Protein AF-A0A935QVR2-F1 (afdb_monomer_lite)

pLDDT: mean 91.84, std 9.94, range [52.34, 98.44]

Sequence (66 aa):
MSLSADAAARAVNAANTASEADLRAMGLRGQQVTAVLGGRPYADIYALAATPYVGGKTLVSLGADR

Structure (mmCIF, N/CA/C/O backbone):
data_AF-A0A935QVR2-F1
#
_entry.id   AF-A0A935QVR2-F1
#
loop_
_atom_site.group_PDB
_atom_site.id
_atom_site.type_symbol
_atom_site.label_atom_id
_atom_site.label_alt_id
_atom_site.label_comp_id
_atom_site.label_asym_id
_at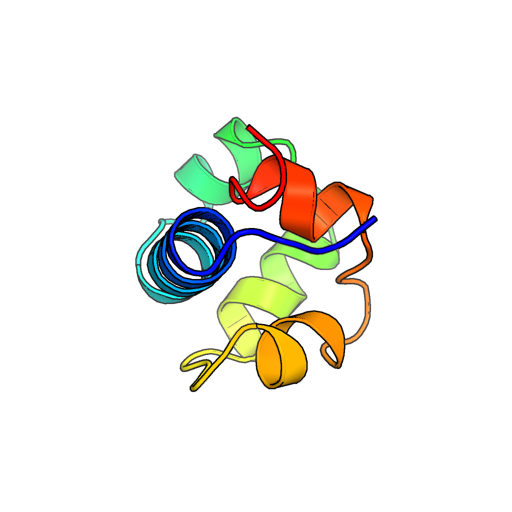om_site.label_entity_id
_atom_site.label_seq_id
_atom_site.pdbx_PDB_ins_code
_atom_site.Cartn_x
_atom_site.Cartn_y
_atom_site.Cartn_z
_atom_site.occupancy
_atom_site.B_iso_or_equiv
_atom_site.auth_seq_id
_atom_site.auth_comp_id
_atom_site.auth_asym_id
_atom_site.auth_atom_id
_atom_site.pdbx_PDB_model_num
ATOM 1 N N . MET A 1 1 ? 9.219 0.381 -19.019 1.00 52.34 1 MET A N 1
ATOM 2 C CA . MET A 1 1 ? 10.050 0.639 -17.827 1.00 52.34 1 MET A CA 1
ATOM 3 C C . MET A 1 1 ? 9.865 -0.562 -16.916 1.00 52.34 1 MET A C 1
ATOM 5 O O . MET A 1 1 ? 8.734 -0.809 -16.519 1.00 52.34 1 MET A O 1
ATOM 9 N N . SER A 1 2 ? 10.887 -1.405 -16.749 1.00 63.25 2 SER A N 1
ATOM 10 C CA . SER A 1 2 ? 10.776 -2.594 -15.893 1.00 63.25 2 SER A CA 1
ATOM 11 C C . SER A 1 2 ? 11.096 -2.179 -14.468 1.00 63.25 2 SER A C 1
ATOM 13 O O . SER A 1 2 ? 12.181 -1.660 -14.223 1.00 63.25 2 SER A O 1
ATOM 15 N N . LEU A 1 3 ? 10.157 -2.390 -13.552 1.00 69.44 3 LEU A N 1
ATOM 16 C CA . LEU A 1 3 ? 10.380 -2.156 -12.132 1.00 69.44 3 LEU A CA 1
ATOM 17 C C . LEU A 1 3 ? 11.426 -3.155 -11.619 1.00 69.44 3 LEU A C 1
ATOM 19 O O . LEU A 1 3 ? 11.344 -4.339 -11.957 1.00 69.44 3 LEU A O 1
ATOM 23 N N . SER A 1 4 ? 12.407 -2.712 -10.829 1.00 85.50 4 SER A N 1
ATOM 24 C CA . SER A 1 4 ? 13.318 -3.664 -10.184 1.00 85.50 4 SER A CA 1
ATOM 25 C C . SER A 1 4 ? 12.564 -4.447 -9.102 1.00 85.50 4 SER A C 1
ATOM 27 O O . SER A 1 4 ? 11.646 -3.922 -8.465 1.00 85.50 4 SER A O 1
ATOM 29 N N . ALA A 1 5 ? 12.942 -5.709 -8.879 1.00 84.38 5 ALA A N 1
ATOM 30 C CA . ALA A 1 5 ? 12.316 -6.540 -7.847 1.00 84.38 5 ALA A CA 1
ATOM 31 C C . ALA A 1 5 ? 12.429 -5.903 -6.447 1.00 84.38 5 ALA A C 1
ATOM 33 O O . ALA A 1 5 ? 11.476 -5.943 -5.669 1.00 84.38 5 ALA A O 1
ATOM 34 N N . ASP A 1 6 ? 13.550 -5.232 -6.161 1.00 87.44 6 ASP A N 1
ATOM 35 C CA . ASP A 1 6 ? 13.755 -4.481 -4.920 1.00 87.44 6 ASP A CA 1
ATOM 36 C C . ASP A 1 6 ? 12.797 -3.296 -4.779 1.00 87.44 6 ASP A C 1
ATOM 38 O O . ASP A 1 6 ? 12.242 -3.065 -3.704 1.00 87.44 6 ASP A O 1
ATOM 42 N N . ALA A 1 7 ? 12.574 -2.539 -5.855 1.00 90.00 7 ALA A N 1
ATOM 43 C CA . ALA A 1 7 ? 11.655 -1.407 -5.834 1.00 90.00 7 ALA A CA 1
ATOM 44 C C . ALA A 1 7 ? 10.202 -1.867 -5.623 1.00 90.00 7 ALA A C 1
ATOM 46 O O . ALA A 1 7 ? 9.460 -1.260 -4.848 1.00 90.00 7 ALA A O 1
ATOM 47 N N . ALA A 1 8 ? 9.819 -2.994 -6.233 1.00 92.06 8 ALA A N 1
ATOM 48 C CA . ALA A 1 8 ? 8.511 -3.609 -6.030 1.00 92.06 8 ALA A CA 1
ATOM 49 C C . ALA A 1 8 ? 8.328 -4.058 -4.572 1.00 92.06 8 ALA A C 1
ATOM 51 O O . ALA A 1 8 ? 7.321 -3.728 -3.944 1.00 92.06 8 ALA A O 1
ATOM 52 N N . ALA A 1 9 ? 9.324 -4.748 -4.008 1.00 93.38 9 ALA A N 1
ATOM 53 C CA . ALA A 1 9 ? 9.290 -5.210 -2.624 1.00 93.38 9 ALA A CA 1
ATOM 54 C C . ALA A 1 9 ? 9.204 -4.045 -1.623 1.00 93.38 9 ALA A C 1
ATOM 56 O O . ALA A 1 9 ? 8.426 -4.109 -0.670 1.00 93.38 9 ALA A O 1
ATOM 57 N N . ARG A 1 10 ? 9.945 -2.951 -1.855 1.00 92.94 10 ARG A N 1
ATOM 58 C CA . ARG A 1 10 ? 9.872 -1.734 -1.025 1.00 92.94 10 ARG A CA 1
ATOM 59 C C . ARG A 1 10 ? 8.491 -1.094 -1.066 1.00 92.94 10 ARG A C 1
ATOM 61 O O . ARG A 1 10 ? 7.954 -0.776 -0.009 1.00 92.94 10 ARG A O 1
ATOM 68 N N . ALA A 1 11 ? 7.904 -0.953 -2.254 1.00 95.31 11 ALA A N 1
ATOM 69 C CA . ALA A 1 11 ? 6.582 -0.356 -2.403 1.00 95.31 11 ALA A CA 1
ATOM 70 C C . ALA A 1 11 ? 5.495 -1.177 -1.699 1.00 95.31 11 ALA A C 1
ATOM 72 O O . ALA A 1 11 ? 4.664 -0.613 -0.989 1.00 95.31 11 ALA A O 1
ATOM 73 N N . VAL A 1 1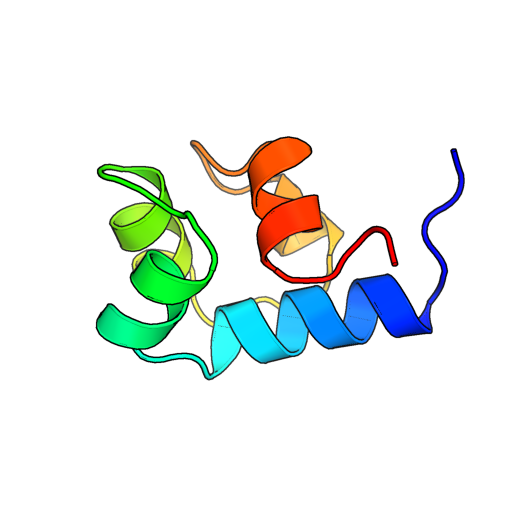2 ? 5.538 -2.507 -1.825 1.00 96.88 12 VAL A N 1
ATOM 74 C CA . VAL A 1 12 ? 4.612 -3.411 -1.125 1.00 96.88 12 VAL A CA 1
ATOM 75 C C . VAL A 1 12 ? 4.825 -3.354 0.390 1.00 96.88 12 VAL A C 1
ATOM 77 O O . VAL A 1 12 ? 3.857 -3.278 1.148 1.00 96.88 12 VAL A O 1
ATOM 80 N N . ASN A 1 13 ? 6.078 -3.328 0.854 1.00 97.25 13 ASN A N 1
ATOM 81 C CA . ASN A 1 13 ? 6.389 -3.213 2.278 1.00 97.25 13 ASN A CA 1
ATOM 82 C C . ASN A 1 13 ? 5.868 -1.891 2.867 1.00 97.25 13 ASN A C 1
ATOM 84 O O . ASN A 1 13 ? 5.164 -1.913 3.879 1.00 97.25 13 ASN A O 1
ATOM 88 N N . ALA A 1 14 ? 6.130 -0.762 2.204 1.00 96.88 14 ALA A N 1
ATOM 89 C CA . ALA A 1 14 ? 5.620 0.544 2.609 1.00 96.88 14 ALA A CA 1
ATOM 90 C C . ALA A 1 14 ? 4.084 0.563 2.604 1.00 96.88 14 ALA A C 1
ATOM 92 O O . ALA A 1 14 ? 3.464 0.984 3.581 1.00 96.88 14 ALA A O 1
ATOM 93 N N . ALA A 1 15 ? 3.458 0.030 1.550 1.00 97.56 15 ALA A N 1
ATOM 94 C CA . ALA A 1 15 ? 2.006 -0.057 1.450 1.00 97.56 15 ALA A CA 1
ATOM 95 C C . ALA A 1 15 ? 1.381 -0.867 2.588 1.00 97.56 15 ALA A C 1
ATOM 97 O O . ALA A 1 15 ? 0.295 -0.497 3.020 1.00 97.56 15 ALA A O 1
ATOM 98 N N . ASN A 1 16 ? 2.049 -1.910 3.093 1.00 98.44 16 ASN A N 1
ATOM 99 C CA . ASN A 1 16 ? 1.548 -2.768 4.170 1.00 98.44 16 ASN A CA 1
ATOM 100 C C . ASN A 1 16 ? 1.835 -2.238 5.583 1.00 98.44 16 ASN A C 1
ATOM 102 O O . ASN A 1 16 ? 1.048 -2.500 6.491 1.00 98.44 16 ASN A O 1
ATOM 106 N N . THR A 1 17 ? 2.933 -1.506 5.785 1.00 98.00 17 THR A N 1
ATOM 107 C CA . THR A 1 17 ? 3.442 -1.189 7.135 1.00 98.00 17 THR A CA 1
ATOM 108 C C . THR A 1 17 ? 3.379 0.288 7.511 1.00 98.00 17 THR A C 1
ATOM 110 O O . THR A 1 17 ? 3.254 0.599 8.693 1.00 98.00 17 THR A O 1
ATOM 113 N N . ALA A 1 18 ? 3.417 1.206 6.540 1.00 97.50 18 ALA A N 1
ATOM 114 C CA . ALA A 1 18 ? 3.445 2.642 6.807 1.00 97.50 18 ALA A CA 1
ATOM 115 C C . ALA A 1 18 ? 2.178 3.111 7.542 1.00 97.50 18 ALA A C 1
ATOM 117 O O . ALA A 1 18 ? 1.072 2.633 7.263 1.00 97.50 18 ALA A O 1
ATOM 118 N N . SER A 1 19 ? 2.305 4.072 8.455 1.00 97.44 19 SER A N 1
ATOM 119 C CA . SER A 1 19 ? 1.133 4.718 9.050 1.00 97.44 19 SER A CA 1
ATOM 120 C C . SER A 1 19 ? 0.424 5.625 8.036 1.00 97.44 19 SER A C 1
ATOM 122 O O . SER A 1 19 ? 0.971 5.975 6.990 1.00 97.44 19 SER A O 1
ATOM 124 N N . GLU A 1 20 ? -0.793 6.069 8.352 1.00 97.19 20 GLU A N 1
ATOM 125 C CA . GLU A 1 20 ? -1.487 7.078 7.541 1.00 97.19 20 GLU A CA 1
ATOM 126 C C . GLU A 1 20 ? -0.650 8.361 7.372 1.00 97.19 20 GLU A C 1
ATOM 128 O O . GLU A 1 20 ? -0.609 8.949 6.287 1.00 97.19 20 GLU A O 1
ATOM 133 N N . ALA A 1 21 ? 0.041 8.781 8.437 1.00 97.38 21 ALA A N 1
ATOM 134 C CA . ALA A 1 21 ? 0.916 9.947 8.421 1.00 97.38 21 ALA A CA 1
ATOM 135 C C . ALA A 1 21 ? 2.124 9.734 7.498 1.00 97.38 21 ALA A C 1
ATOM 137 O O . ALA A 1 21 ? 2.444 10.622 6.708 1.00 97.38 21 ALA A O 1
ATOM 138 N N . ASP A 1 22 ? 2.728 8.546 7.525 1.00 97.50 22 ASP A N 1
ATOM 139 C CA . ASP A 1 22 ? 3.858 8.199 6.658 1.00 97.50 22 ASP A CA 1
ATOM 140 C C . ASP A 1 22 ? 3.445 8.156 5.185 1.00 97.50 22 ASP A C 1
ATOM 142 O O . ASP A 1 22 ? 4.123 8.729 4.335 1.00 97.50 22 ASP A O 1
ATOM 146 N N . LEU A 1 23 ? 2.287 7.563 4.870 1.00 96.50 23 LEU A N 1
ATOM 147 C CA . LEU A 1 23 ? 1.748 7.553 3.505 1.00 96.50 23 LEU A CA 1
ATOM 148 C C . LEU A 1 23 ? 1.533 8.983 2.987 1.00 96.50 23 LEU A C 1
ATOM 150 O O . LEU A 1 23 ? 1.856 9.299 1.839 1.00 96.50 23 LEU A O 1
ATOM 154 N N . ARG A 1 24 ? 1.040 9.886 3.844 1.00 96.75 24 ARG A N 1
ATOM 155 C CA . ARG A 1 24 ? 0.948 11.311 3.505 1.00 96.75 24 ARG A CA 1
ATOM 156 C C . ARG A 1 24 ? 2.328 11.951 3.351 1.00 96.75 24 ARG A C 1
ATOM 158 O O . ARG A 1 24 ? 2.517 12.729 2.417 1.00 96.75 24 ARG A O 1
ATOM 165 N N . ALA A 1 25 ? 3.302 11.637 4.195 1.00 96.25 25 ALA A N 1
ATOM 166 C CA . ALA A 1 25 ? 4.666 12.142 4.038 1.00 96.25 25 ALA A CA 1
ATOM 167 C C . ALA A 1 25 ? 5.304 11.686 2.708 1.00 96.25 25 ALA A C 1
ATOM 169 O O . ALA A 1 25 ? 6.014 12.461 2.074 1.00 96.25 25 ALA A O 1
ATOM 170 N N . MET A 1 26 ? 4.958 10.488 2.224 1.00 94.19 26 MET A N 1
ATOM 171 C CA . MET A 1 26 ? 5.357 9.944 0.914 1.00 94.19 26 MET A CA 1
ATOM 172 C C . MET A 1 26 ? 4.631 10.590 -0.283 1.00 94.19 26 MET A C 1
ATOM 174 O O . MET A 1 26 ? 4.935 10.296 -1.440 1.00 94.19 26 MET A O 1
ATOM 178 N N . GLY A 1 27 ? 3.670 11.484 -0.033 1.00 93.69 27 GLY A N 1
ATOM 179 C CA . GLY A 1 27 ? 2.956 12.228 -1.071 1.00 93.69 27 GLY A CA 1
ATOM 180 C C . GLY A 1 27 ? 1.594 11.656 -1.466 1.00 93.69 27 GLY A C 1
ATOM 181 O O . GLY A 1 27 ? 0.948 12.230 -2.341 1.00 93.69 27 GLY A O 1
ATOM 182 N N . LEU A 1 28 ? 1.104 10.595 -0.811 1.00 96.00 28 LEU A N 1
ATOM 183 C CA . LEU A 1 28 ? -0.259 10.107 -1.045 1.00 96.00 28 LEU A CA 1
ATOM 184 C C . LEU A 1 28 ? -1.281 11.080 -0.446 1.00 96.00 28 LEU A C 1
ATOM 186 O O . LEU A 1 28 ? -1.067 11.676 0.618 1.00 96.00 28 LEU A O 1
ATOM 190 N N . ARG A 1 29 ? -2.412 11.262 -1.131 1.00 95.00 29 ARG A N 1
ATOM 191 C CA . ARG A 1 29 ? -3.475 12.188 -0.714 1.00 95.00 29 ARG A CA 1
ATOM 192 C C . ARG A 1 29 ? -4.862 11.579 -0.898 1.00 95.00 29 ARG A C 1
ATOM 194 O O . ARG A 1 29 ? -5.086 10.762 -1.789 1.00 95.00 29 ARG A O 1
ATOM 201 N N . GLY A 1 30 ? -5.801 12.026 -0.062 1.00 94.25 3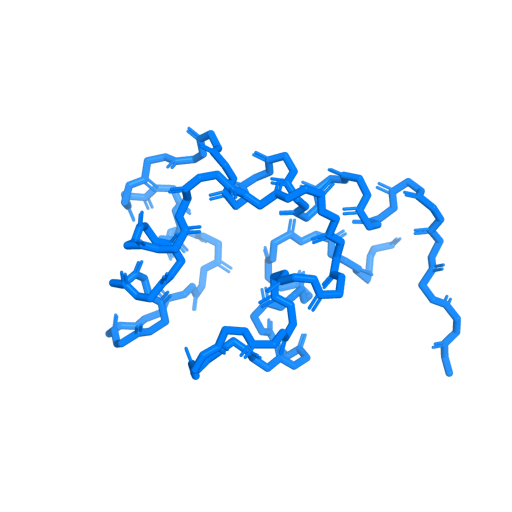0 GLY A N 1
ATOM 202 C CA . GLY A 1 30 ? -7.224 11.699 -0.177 1.00 94.25 30 GLY A CA 1
ATOM 203 C C . GLY A 1 30 ? -7.484 10.199 -0.331 1.00 94.25 30 GLY A C 1
ATOM 204 O O . GLY A 1 30 ? -7.004 9.395 0.467 1.00 94.25 30 GLY A O 1
ATOM 205 N N . GLN A 1 31 ? -8.200 9.839 -1.398 1.00 95.81 31 GLN A N 1
ATOM 206 C CA . GLN A 1 31 ? -8.613 8.464 -1.694 1.00 95.81 31 GLN A CA 1
ATOM 207 C C . GLN A 1 31 ? -7.446 7.480 -1.832 1.00 95.81 31 GLN A C 1
ATOM 209 O O . GLN A 1 31 ? -7.629 6.308 -1.534 1.00 95.81 31 GLN A O 1
ATOM 214 N N . GLN A 1 32 ? -6.244 7.932 -2.209 1.00 96.00 32 GLN A N 1
ATOM 215 C CA . GLN A 1 32 ? -5.072 7.055 -2.314 1.00 96.00 32 GLN A CA 1
ATOM 216 C C . GLN A 1 32 ? -4.684 6.477 -0.953 1.00 96.00 32 GLN A C 1
ATOM 218 O O . GLN A 1 32 ? -4.364 5.299 -0.846 1.00 96.00 32 GLN A O 1
ATOM 223 N N . VAL A 1 33 ? -4.727 7.305 0.094 1.00 97.50 33 VAL A N 1
ATOM 224 C CA . VAL A 1 33 ? -4.367 6.891 1.454 1.00 97.50 33 VAL A CA 1
ATOM 225 C C . VAL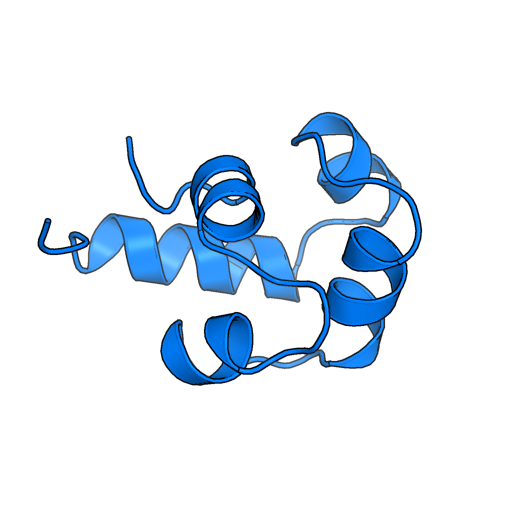 A 1 33 ? -5.400 5.898 1.977 1.00 97.50 33 VAL A C 1
ATOM 227 O O . VAL A 1 33 ? -5.036 4.816 2.427 1.00 97.50 33 VAL A O 1
ATOM 230 N N . THR A 1 34 ? -6.687 6.233 1.850 1.00 97.56 34 THR A N 1
ATOM 231 C CA . THR A 1 34 ? -7.788 5.351 2.256 1.00 97.56 34 THR A CA 1
ATOM 232 C C . THR A 1 34 ? -7.752 4.023 1.507 1.00 97.56 34 THR A C 1
ATOM 234 O O . THR A 1 34 ? -7.921 2.979 2.127 1.00 97.56 34 THR A O 1
ATOM 237 N N . ALA A 1 35 ? -7.493 4.043 0.199 1.00 96.88 35 ALA A N 1
ATOM 238 C CA . ALA A 1 35 ? -7.428 2.836 -0.612 1.00 96.88 35 ALA A CA 1
ATOM 239 C C . ALA A 1 35 ? -6.232 1.954 -0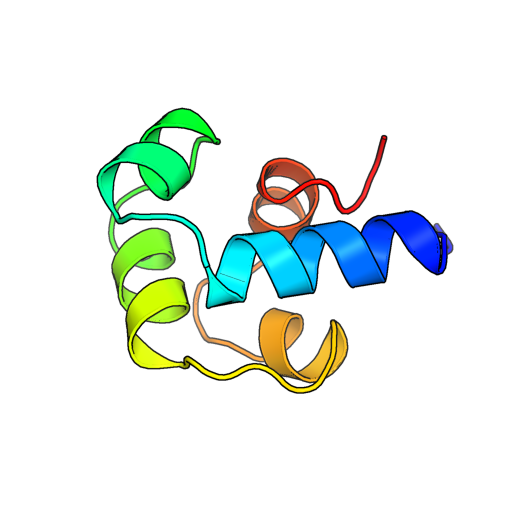.232 1.00 96.88 35 ALA A C 1
ATOM 241 O O . ALA A 1 35 ? -6.406 0.758 -0.016 1.00 96.88 35 ALA A O 1
ATOM 242 N N . VAL A 1 36 ? -5.038 2.542 -0.062 1.00 97.19 36 VAL A N 1
ATOM 243 C CA . VAL A 1 36 ? -3.850 1.793 0.371 1.00 97.19 36 VAL A CA 1
ATOM 244 C C . VAL A 1 36 ? -4.084 1.151 1.733 1.00 97.19 36 VAL A C 1
ATOM 246 O O . VAL A 1 36 ? -3.847 -0.044 1.858 1.00 97.19 36 VAL A O 1
ATOM 249 N N . LEU A 1 37 ? -4.589 1.898 2.720 1.00 97.62 37 LEU A N 1
ATOM 250 C CA . LEU A 1 37 ? -4.880 1.369 4.057 1.00 97.62 37 LEU A CA 1
ATOM 251 C C . LEU A 1 37 ? -5.967 0.285 4.033 1.00 97.62 37 LEU A C 1
ATOM 253 O O . LEU A 1 37 ? -5.811 -0.744 4.684 1.00 97.62 37 LEU A O 1
ATOM 257 N N . GLY A 1 38 ? -7.046 0.510 3.282 1.00 97.44 38 GLY A N 1
ATOM 258 C CA . GLY A 1 38 ? -8.202 -0.384 3.229 1.00 97.44 38 GLY A CA 1
ATOM 259 C C . GLY A 1 38 ? -7.964 -1.690 2.469 1.00 97.44 38 GLY A C 1
ATOM 260 O O . GLY A 1 38 ? -8.636 -2.674 2.753 1.00 97.44 38 GLY A O 1
ATOM 261 N N . GLY A 1 39 ? -7.017 -1.719 1.527 1.00 96.38 39 GLY A N 1
ATOM 262 C CA . GLY A 1 39 ? -6.681 -2.926 0.763 1.00 96.38 39 GLY A CA 1
ATOM 263 C C . GLY A 1 39 ? -5.578 -3.792 1.377 1.00 96.38 39 GLY A C 1
ATOM 264 O O . GLY A 1 39 ? -5.176 -4.778 0.766 1.00 96.38 39 GLY A O 1
ATOM 265 N N . ARG A 1 40 ? -5.062 -3.447 2.564 1.00 96.69 40 ARG A N 1
ATOM 266 C CA . ARG A 1 40 ? -4.052 -4.270 3.248 1.00 96.69 40 ARG A CA 1
ATOM 267 C C . ARG A 1 40 ? -4.633 -5.633 3.664 1.00 96.69 40 ARG A C 1
ATOM 269 O O . ARG A 1 40 ? -5.772 -5.678 4.126 1.00 96.69 40 ARG A O 1
ATOM 276 N N . PRO A 1 41 ? -3.831 -6.715 3.643 1.00 98.00 41 PRO A N 1
ATOM 277 C CA . PRO A 1 41 ? -2.450 -6.781 3.161 1.00 98.00 41 PRO A CA 1
ATOM 278 C C . PRO A 1 41 ? -2.357 -7.023 1.643 1.00 98.00 41 PRO A C 1
ATOM 280 O O . PRO A 1 41 ? -3.122 -7.798 1.077 1.00 98.00 41 PRO A O 1
ATOM 283 N N . TYR A 1 42 ? -1.348 -6.433 1.002 1.00 97.50 42 TYR A N 1
ATOM 284 C CA . TYR A 1 42 ? -0.988 -6.709 -0.391 1.00 97.50 42 TYR A CA 1
ATOM 285 C C . TYR A 1 42 ? 0.065 -7.812 -0.476 1.00 97.50 42 TYR A C 1
ATOM 287 O O . TYR A 1 42 ? 1.092 -7.735 0.203 1.00 97.50 42 TYR A O 1
ATOM 295 N N . ALA A 1 43 ? -0.175 -8.806 -1.333 1.00 97.19 43 ALA A N 1
ATOM 296 C CA . ALA A 1 43 ? 0.761 -9.904 -1.577 1.00 97.19 43 ALA A CA 1
ATOM 297 C C . ALA A 1 43 ? 1.949 -9.483 -2.455 1.00 97.19 43 ALA A C 1
ATOM 299 O O . ALA A 1 43 ? 3.079 -9.900 -2.216 1.00 97.19 43 ALA A O 1
ATOM 300 N N . ASP A 1 44 ? 1.697 -8.647 -3.462 1.00 95.62 44 ASP A N 1
ATOM 301 C CA . ASP A 1 44 ? 2.695 -8.200 -4.426 1.00 95.62 44 ASP A CA 1
ATOM 302 C C . ASP A 1 44 ? 2.343 -6.823 -5.018 1.00 95.62 44 ASP A C 1
ATOM 304 O O . ASP A 1 44 ? 1.341 -6.186 -4.670 1.00 95.62 44 ASP A O 1
ATOM 308 N N . ILE A 1 45 ? 3.208 -6.347 -5.917 1.00 94.44 45 ILE A N 1
ATOM 309 C CA . ILE A 1 45 ? 3.058 -5.047 -6.574 1.00 94.44 45 ILE A CA 1
ATOM 310 C C . ILE A 1 45 ? 1.853 -5.002 -7.520 1.00 94.44 45 ILE A C 1
ATOM 312 O O . ILE A 1 45 ? 1.300 -3.927 -7.737 1.00 94.44 45 ILE A O 1
ATOM 316 N N . TYR A 1 46 ? 1.421 -6.144 -8.063 1.00 94.00 46 TYR A N 1
ATOM 317 C CA . TYR A 1 46 ? 0.281 -6.219 -8.972 1.00 94.00 46 TYR A CA 1
ATOM 318 C C . TYR A 1 46 ? -1.033 -6.085 -8.207 1.00 94.00 46 TYR A C 1
ATOM 320 O O . TYR A 1 46 ? -1.904 -5.331 -8.634 1.00 94.00 46 TYR A O 1
ATOM 328 N N . ALA A 1 47 ? -1.146 -6.731 -7.045 1.00 96.62 47 ALA A N 1
ATOM 329 C CA . ALA A 1 47 ? -2.266 -6.554 -6.129 1.00 96.62 47 ALA A CA 1
ATOM 330 C C . ALA A 1 47 ? -2.386 -5.090 -5.683 1.00 96.62 47 ALA A C 1
ATOM 332 O O . ALA A 1 47 ? -3.478 -4.530 -5.695 1.00 96.62 47 ALA A O 1
ATOM 333 N N . LEU A 1 48 ? -1.257 -4.448 -5.364 1.00 96.19 48 LEU A N 1
ATOM 334 C CA . LEU A 1 48 ? -1.224 -3.027 -5.018 1.00 96.19 48 LEU A CA 1
ATOM 335 C C . LEU A 1 48 ? -1.617 -2.127 -6.205 1.00 96.19 48 LEU A C 1
ATOM 337 O O . LEU A 1 48 ? -2.390 -1.190 -6.030 1.00 96.19 48 LEU A O 1
ATOM 341 N N . ALA A 1 49 ? -1.114 -2.403 -7.410 1.00 94.81 49 ALA A N 1
ATOM 342 C CA . ALA A 1 49 ? -1.420 -1.629 -8.616 1.00 94.81 49 ALA A CA 1
ATOM 343 C C . ALA A 1 49 ? -2.865 -1.812 -9.116 1.00 94.81 49 ALA A C 1
ATOM 345 O O . ALA A 1 49 ? -3.372 -0.960 -9.843 1.00 94.81 49 ALA A O 1
ATOM 346 N N . ALA A 1 50 ? -3.526 -2.910 -8.744 1.00 96.31 50 ALA A N 1
ATOM 347 C CA . ALA A 1 50 ? -4.932 -3.157 -9.050 1.00 96.31 50 ALA A CA 1
ATOM 348 C C . ALA A 1 50 ? -5.891 -2.378 -8.129 1.00 96.31 50 ALA A C 1
ATOM 350 O O . ALA A 1 50 ? -7.082 -2.270 -8.431 1.00 96.31 50 ALA A O 1
ATOM 351 N N . THR A 1 51 ? -5.397 -1.828 -7.015 1.00 96.25 51 THR A N 1
ATOM 352 C CA . THR A 1 51 ? -6.214 -1.077 -6.061 1.00 96.25 51 THR A CA 1
ATOM 353 C C . THR A 1 51 ? -6.752 0.213 -6.690 1.00 96.25 51 THR A C 1
ATOM 355 O O . THR A 1 51 ? -5.981 0.998 -7.253 1.00 96.25 51 THR A O 1
ATOM 358 N N . PRO A 1 52 ? -8.060 0.508 -6.552 1.00 95.25 52 PRO A N 1
ATOM 359 C CA . PRO A 1 52 ? -8.622 1.775 -7.001 1.00 95.25 52 PRO A CA 1
ATOM 360 C C . PRO A 1 52 ? -7.826 2.969 -6.466 1.00 95.25 52 PRO A C 1
ATOM 362 O O . PRO A 1 52 ? -7.438 3.000 -5.300 1.00 95.25 52 PRO A O 1
ATOM 365 N N . TYR A 1 53 ? -7.599 3.967 -7.320 1.00 94.12 53 TYR A N 1
ATOM 366 C CA . TYR A 1 53 ? -6.833 5.184 -7.008 1.00 94.12 53 TYR A CA 1
ATOM 367 C C . TYR A 1 53 ? -5.317 4.986 -6.798 1.00 94.12 53 TYR A C 1
ATOM 369 O O . TYR A 1 53 ? -4.601 5.980 -6.645 1.00 94.12 53 TYR A O 1
ATOM 377 N N . VAL A 1 54 ? -4.797 3.754 -6.860 1.00 93.62 54 VAL A N 1
ATOM 378 C CA . VAL A 1 54 ? -3.355 3.468 -6.843 1.00 93.62 54 VAL A CA 1
ATOM 379 C C . VAL A 1 54 ? -2.843 3.397 -8.279 1.00 93.62 54 VAL A C 1
ATOM 381 O O . VAL A 1 54 ? -3.013 2.411 -8.982 1.00 93.62 54 VAL A O 1
ATOM 384 N N . GLY A 1 55 ? -2.224 4.486 -8.737 1.00 90.00 55 GLY A N 1
ATOM 385 C CA . GLY A 1 55 ? -1.609 4.566 -10.066 1.00 90.00 55 GLY A CA 1
ATOM 386 C C . GLY A 1 55 ? -0.083 4.574 -10.004 1.00 90.00 55 GLY A C 1
ATOM 387 O O . GLY A 1 55 ? 0.508 4.591 -8.926 1.00 90.00 55 GLY A O 1
ATOM 388 N N . GLY A 1 56 ? 0.572 4.675 -11.165 1.00 89.38 56 GLY A N 1
ATOM 389 C CA . GLY A 1 56 ? 2.040 4.711 -11.252 1.00 89.38 56 GLY A CA 1
ATOM 390 C C . GLY A 1 56 ? 2.691 5.752 -10.331 1.00 89.38 56 GLY A C 1
ATOM 391 O O . GLY A 1 56 ? 3.657 5.439 -9.648 1.00 89.38 56 GLY A O 1
ATOM 392 N N . LYS A 1 57 ? 2.107 6.954 -10.199 1.00 89.62 57 LYS A N 1
ATOM 393 C CA . LYS A 1 57 ? 2.600 7.982 -9.259 1.00 89.62 57 LYS A CA 1
ATOM 394 C C . LYS A 1 57 ? 2.541 7.538 -7.792 1.00 89.62 57 LYS A C 1
ATOM 396 O O . LYS A 1 57 ? 3.447 7.850 -7.032 1.00 89.62 57 LYS A O 1
ATOM 401 N N . THR A 1 58 ? 1.501 6.807 -7.399 1.00 93.00 58 THR A N 1
ATOM 402 C CA . THR A 1 58 ? 1.369 6.247 -6.047 1.00 93.00 58 THR A CA 1
ATOM 403 C C . THR A 1 58 ? 2.438 5.193 -5.794 1.00 93.00 58 THR A C 1
ATOM 405 O O . THR A 1 58 ? 3.066 5.205 -4.742 1.00 93.00 58 THR A O 1
ATOM 408 N N . LEU A 1 59 ? 2.687 4.321 -6.773 1.00 92.75 59 LEU A N 1
ATOM 409 C CA . LEU A 1 59 ? 3.739 3.310 -6.682 1.00 92.75 59 LEU A CA 1
ATOM 410 C C . LEU A 1 59 ? 5.121 3.968 -6.559 1.00 92.75 59 LEU A C 1
ATOM 412 O O . LEU A 1 59 ? 5.890 3.61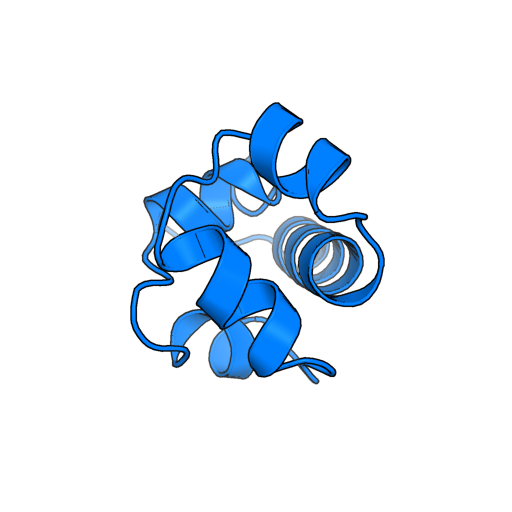0 -5.671 1.00 92.75 59 LEU A O 1
ATOM 416 N N . VAL A 1 60 ? 5.411 4.986 -7.377 1.00 91.31 60 VAL A N 1
ATOM 417 C CA . VAL A 1 60 ? 6.653 5.778 -7.295 1.00 91.31 60 VAL A CA 1
ATOM 418 C C . VAL A 1 60 ? 6.814 6.396 -5.902 1.00 91.31 60 VAL A C 1
ATOM 420 O O . VAL A 1 60 ? 7.868 6.242 -5.290 1.00 91.31 60 VAL A O 1
ATOM 423 N N . SER A 1 61 ? 5.761 7.023 -5.363 1.00 93.19 61 SER A N 1
ATOM 424 C CA . SER A 1 61 ? 5.743 7.571 -3.997 1.00 93.19 61 SER A CA 1
ATOM 425 C C . SER A 1 61 ? 6.042 6.529 -2.917 1.00 93.19 61 SER A C 1
ATOM 427 O O . SER A 1 61 ? 6.693 6.843 -1.925 1.00 93.19 61 SER A O 1
ATOM 429 N N . LEU A 1 62 ? 5.604 5.286 -3.116 1.00 92.25 62 LEU A N 1
ATOM 430 C CA . LEU A 1 62 ? 5.871 4.165 -2.211 1.00 92.25 62 LEU A CA 1
ATOM 431 C C . LEU A 1 62 ? 7.278 3.565 -2.396 1.00 92.25 62 LEU A C 1
ATOM 433 O O . LEU A 1 62 ? 7.674 2.687 -1.635 1.00 92.25 62 LEU A O 1
ATOM 437 N N . GLY A 1 63 ? 8.057 4.050 -3.367 1.00 87.19 63 GLY A N 1
ATOM 438 C CA . GLY A 1 63 ? 9.437 3.626 -3.609 1.00 87.19 63 GLY A CA 1
ATOM 439 C C . GLY A 1 63 ? 9.627 2.690 -4.802 1.00 87.19 63 GLY A C 1
ATOM 440 O O . GLY A 1 63 ? 10.680 2.065 -4.901 1.00 87.19 63 GLY A O 1
ATOM 441 N N . ALA A 1 64 ? 8.647 2.605 -5.707 1.00 74.88 64 ALA A N 1
ATOM 442 C CA . ALA A 1 64 ? 8.687 1.715 -6.865 1.00 74.88 64 ALA A CA 1
ATOM 443 C C . ALA A 1 64 ? 9.639 2.164 -7.997 1.00 74.88 64 ALA A C 1
ATOM 445 O O . ALA A 1 64 ? 9.786 1.420 -8.956 1.00 74.88 64 ALA A O 1
ATOM 446 N N . ASP A 1 65 ? 10.280 3.337 -7.928 1.00 64.69 65 ASP A N 1
ATOM 447 C CA . ASP A 1 65 ? 11.057 3.873 -9.065 1.00 64.69 65 ASP A CA 1
ATOM 448 C C . ASP A 1 65 ? 12.282 4.713 -8.655 1.00 64.69 65 ASP A C 1
ATOM 450 O O . ASP A 1 65 ? 12.512 5.807 -9.166 1.00 64.69 65 ASP A O 1
ATOM 454 N N . ARG A 1 66 ? 13.043 4.234 -7.663 1.00 53.28 66 ARG A N 1
ATOM 455 C CA . ARG A 1 66 ? 14.343 4.822 -7.296 1.00 53.28 66 ARG A CA 1
ATOM 456 C C . ARG A 1 66 ? 15.504 4.076 -7.929 1.00 53.28 66 ARG A C 1
ATOM 458 O O . ARG A 1 66 ? 15.472 2.825 -7.871 1.00 53.28 66 ARG A O 1
#

Foldseek 3Di:
DDFDPVQFVQLLCCLADPDLVRLVVLPDDDVRSVQSVVQPNDPTSVSQCPTPPCHPSSSVSSRRPD

Secondary structure (DSSP, 8-state):
-PPPHHHHHHHHHHHHH--HHHHHHTT--THHHHHHHHTPPPSSHHHHHTSTT--HHHHHHTTTT-

Radius of gyration: 10.28 Å; chains: 1; bounding box: 23×22×27 Å